Protein AF-A0A2R6FS35-F1 (afdb_monomer)

pLDDT: mean 75.13, std 15.6, range [40.22, 90.0]

Sequence (80 aa):
MANNARAANDRPCPDCGSTAAADHEVEEYVLEDGTQRRMTFCTACADEDADGTLRYAVIAEEFVRTEIDRAMAGDSRSSR

Solvent-accessible surface area (backbone atoms only — not comparable to full-atom values): 5085 Å² total; per-residue (Å²): 141,78,69,62,71,58,56,51,61,70,45,48,29,86,85,77,56,54,60,54,67,92,35,48,47,77,49,77,47,72,44,96,89,54,39,30,38,39,39,33,29,26,58,79,59,50,41,72,45,99,87,73,49,77,46,60,45,76,57,38,79,45,80,47,75,49,81,67,72,70,68,74,77,64,81,86,79,81,85,133

Radius of gyration: 17.97 Å; Cα contacts (8 Å, |Δi|>4): 115; chains: 1; bounding box: 45×27×49 Å

Foldseek 3Di:
DPPVVVVLLCFQQPPPRDSDSVQKDKDWDQDPLRKIKIWIWGNVPWDQDPVRDTDTRTSDIDTDDDPSVVPPVPPPDDDD

Mean predicted aligned error: 11.02 Å

Structure (mmCIF, N/CA/C/O backbone):
data_AF-A0A2R6FS35-F1
#
_entry.id   AF-A0A2R6FS35-F1
#
loop_
_atom_site.group_PDB
_atom_site.id
_atom_site.type_symbol
_atom_site.label_atom_id
_atom_site.label_alt_id
_atom_site.label_comp_id
_atom_site.label_asym_id
_atom_site.label_entity_id
_atom_site.label_seq_id
_atom_site.pdbx_PDB_ins_code
_atom_site.Cartn_x
_atom_site.Cartn_y
_atom_site.Cartn_z
_atom_site.occupancy
_atom_site.B_iso_or_equiv
_atom_site.auth_seq_id
_atom_site.auth_comp_id
_atom_site.auth_asym_id
_atom_site.auth_atom_id
_atom_site.pdbx_PDB_model_num
ATOM 1 N N . MET A 1 1 ? -10.836 -12.343 14.015 1.00 40.22 1 MET A N 1
ATOM 2 C CA . MET A 1 1 ? -11.054 -11.999 12.595 1.00 40.22 1 MET A CA 1
ATOM 3 C C . MET A 1 1 ? -9.689 -11.992 11.905 1.00 40.22 1 MET A C 1
ATOM 5 O O . MET A 1 1 ? -8.839 -11.253 12.368 1.00 40.22 1 MET A O 1
ATOM 9 N N . ALA A 1 2 ? -9.423 -12.847 10.907 1.00 45.31 2 ALA A N 1
ATOM 10 C CA . ALA A 1 2 ? -8.089 -12.954 10.270 1.00 45.31 2 ALA A CA 1
ATOM 11 C C . ALA A 1 2 ? -8.125 -13.236 8.748 1.00 45.31 2 ALA A C 1
ATOM 13 O O . ALA A 1 2 ? -7.096 -13.525 8.148 1.00 45.31 2 ALA A O 1
ATOM 14 N N . ASN A 1 3 ? -9.302 -13.166 8.114 1.00 50.56 3 ASN A N 1
ATOM 15 C CA . ASN A 1 3 ? -9.479 -13.574 6.711 1.00 50.56 3 ASN A CA 1
ATOM 16 C C . ASN A 1 3 ? -9.301 -12.442 5.684 1.00 50.56 3 ASN A C 1
ATOM 18 O O . ASN A 1 3 ? -9.172 -12.738 4.503 1.00 50.56 3 ASN A O 1
ATOM 22 N N . ASN A 1 4 ? -9.265 -11.174 6.106 1.00 53.09 4 ASN A N 1
ATOM 23 C CA . ASN A 1 4 ? -9.200 -10.046 5.165 1.00 53.09 4 ASN A CA 1
ATOM 24 C C . ASN A 1 4 ? -7.770 -9.781 4.652 1.00 53.09 4 ASN A C 1
ATOM 26 O O . ASN A 1 4 ? -7.559 -9.578 3.465 1.00 53.09 4 ASN A O 1
ATOM 30 N N . ALA A 1 5 ? -6.774 -9.975 5.525 1.00 51.66 5 ALA A N 1
ATOM 31 C CA . ALA A 1 5 ? -5.349 -9.804 5.224 1.00 51.66 5 ALA A CA 1
ATOM 32 C C . ALA A 1 5 ? -4.852 -10.641 4.032 1.00 51.66 5 ALA A C 1
ATOM 34 O O . ALA A 1 5 ? -4.062 -10.184 3.210 1.00 51.66 5 ALA A O 1
ATOM 35 N N . ARG A 1 6 ? -5.303 -11.902 3.973 1.00 57.94 6 ARG A N 1
ATOM 36 C CA . ARG A 1 6 ? -4.941 -12.841 2.903 1.00 57.94 6 ARG A CA 1
ATOM 37 C C . ARG A 1 6 ? -5.679 -12.494 1.618 1.00 57.94 6 ARG A C 1
ATOM 39 O O . ARG A 1 6 ? -5.062 -12.467 0.568 1.00 57.94 6 ARG A O 1
ATOM 46 N N . ALA A 1 7 ? -6.955 -12.122 1.725 1.00 59.91 7 ALA A N 1
ATOM 47 C CA . ALA A 1 7 ? -7.740 -11.693 0.575 1.00 59.91 7 ALA A CA 1
ATOM 48 C C . ALA A 1 7 ? -7.158 -10.444 -0.111 1.00 59.91 7 ALA A C 1
ATOM 50 O O . ALA A 1 7 ? -7.255 -10.341 -1.327 1.00 59.91 7 ALA A O 1
ATOM 51 N N . ALA A 1 8 ? -6.537 -9.521 0.633 1.00 59.59 8 ALA A N 1
ATOM 52 C CA . ALA A 1 8 ? -5.866 -8.356 0.054 1.00 59.59 8 ALA A CA 1
ATOM 53 C C . ALA A 1 8 ? -4.592 -8.719 -0.735 1.00 59.59 8 ALA A C 1
ATOM 55 O O . ALA A 1 8 ? -4.384 -8.160 -1.807 1.00 59.59 8 ALA A O 1
ATOM 56 N N . ASN A 1 9 ? -3.799 -9.687 -0.258 1.00 64.38 9 ASN A N 1
ATOM 57 C CA . ASN A 1 9 ? -2.612 -10.197 -0.969 1.00 64.38 9 ASN A CA 1
ATOM 58 C C . ASN A 1 9 ? -2.959 -11.016 -2.224 1.00 64.38 9 ASN A C 1
ATOM 60 O O . ASN A 1 9 ? -2.173 -11.081 -3.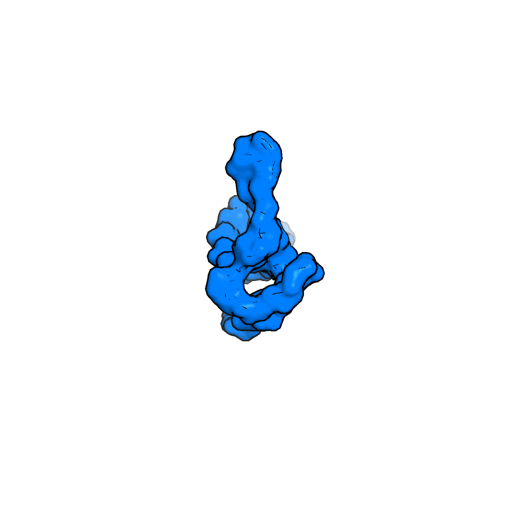159 1.00 64.38 9 ASN A O 1
ATOM 64 N N . ASP A 1 10 ? -4.136 -11.640 -2.266 1.00 70.38 10 ASP A N 1
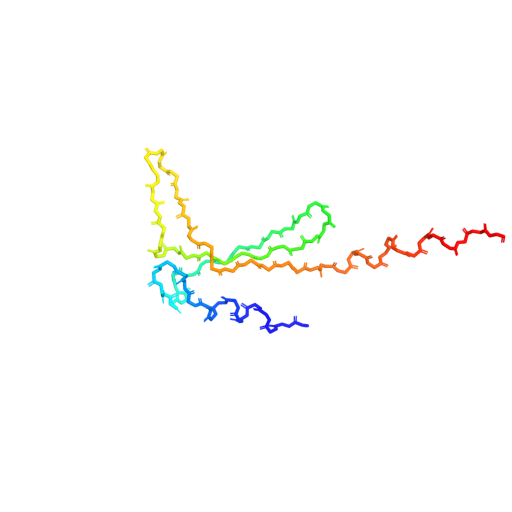ATOM 65 C CA . ASP A 1 10 ? -4.602 -12.398 -3.435 1.00 70.38 10 ASP A CA 1
ATOM 66 C C . ASP A 1 10 ? -5.171 -11.499 -4.557 1.00 70.38 10 ASP A C 1
ATOM 68 O O . ASP A 1 10 ? -5.579 -11.999 -5.610 1.00 70.38 10 ASP A O 1
ATOM 72 N N . ARG A 1 11 ? -5.234 -10.169 -4.369 1.00 80.50 11 ARG A N 1
ATOM 73 C CA . ARG A 1 11 ? -5.752 -9.258 -5.402 1.00 80.50 11 ARG A CA 1
ATOM 74 C C . ARG A 1 11 ? -4.666 -8.952 -6.439 1.00 80.50 11 ARG A C 1
ATOM 76 O O . ARG A 1 11 ? -3.579 -8.517 -6.067 1.00 80.50 11 ARG A O 1
ATOM 83 N N . PRO A 1 12 ? -4.954 -9.115 -7.745 1.00 85.31 12 PRO A N 1
ATOM 84 C CA . PRO A 1 12 ? -4.025 -8.701 -8.786 1.00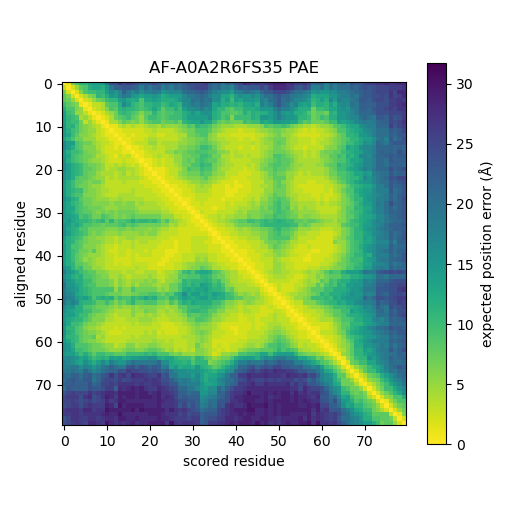 85.31 12 PRO A CA 1
ATOM 85 C C . PRO A 1 12 ? -3.828 -7.186 -8.744 1.00 85.31 12 PRO A C 1
ATOM 87 O O . PRO A 1 12 ? -4.781 -6.434 -8.514 1.00 85.31 12 PRO A O 1
ATOM 90 N N . CYS A 1 13 ? -2.603 -6.740 -9.018 1.00 86.25 13 CYS A N 1
ATOM 91 C CA . CYS A 1 13 ? -2.321 -5.322 -9.202 1.00 86.25 13 CYS A CA 1
ATOM 92 C C . CYS A 1 13 ? -3.195 -4.755 -10.342 1.00 86.25 13 CYS A C 1
ATOM 94 O O . CYS A 1 13 ? -3.215 -5.345 -11.425 1.00 86.25 13 CYS A O 1
ATOM 96 N N . PRO A 1 14 ? -3.908 -3.633 -10.142 1.00 83.62 14 PRO A N 1
ATOM 97 C CA . PRO A 1 14 ? -4.771 -3.061 -11.178 1.00 83.62 14 PRO A CA 1
ATOM 98 C C . PRO A 1 14 ? -4.001 -2.533 -12.400 1.00 83.62 14 PRO A C 1
ATOM 100 O O . PRO A 1 14 ? -4.573 -2.492 -13.486 1.00 83.62 14 PRO A O 1
ATOM 103 N N . ASP A 1 15 ? -2.726 -2.169 -12.241 1.00 84.81 15 ASP A N 1
ATOM 104 C CA . ASP A 1 15 ? -1.904 -1.588 -13.307 1.00 84.81 15 ASP A CA 1
ATOM 105 C C . ASP A 1 15 ? -1.183 -2.651 -14.155 1.00 84.81 15 ASP A C 1
ATOM 107 O O . ASP A 1 15 ? -1.334 -2.680 -15.375 1.00 84.81 15 ASP A O 1
ATOM 111 N N . CYS A 1 16 ? -0.429 -3.561 -13.524 1.00 86.50 16 CYS A N 1
ATOM 112 C CA . CYS A 1 16 ? 0.351 -4.598 -14.225 1.00 86.50 16 CYS A CA 1
ATOM 113 C C . CYS A 1 16 ? -0.272 -6.001 -14.177 1.00 86.50 16 CYS A C 1
ATOM 115 O O . CYS A 1 16 ? 0.215 -6.908 -14.851 1.00 86.50 16 CYS A O 1
ATOM 117 N N . GLY A 1 17 ? -1.319 -6.225 -13.379 1.00 86.19 17 GLY A N 1
ATOM 118 C CA . GLY A 1 17 ? -1.946 -7.541 -13.231 1.00 86.19 17 GLY A CA 1
ATOM 119 C C . GLY A 1 17 ? -1.130 -8.562 -12.431 1.00 86.19 17 GLY A C 1
ATOM 120 O O . GLY A 1 17 ? -1.558 -9.711 -12.336 1.00 86.19 17 GLY A O 1
ATOM 121 N N . SER A 1 18 ? 0.022 -8.183 -11.855 1.00 85.31 18 SER A N 1
ATOM 122 C CA . SER A 1 18 ? 0.840 -9.112 -11.064 1.00 85.31 18 SER A CA 1
ATOM 123 C C . SER A 1 18 ? 0.075 -9.606 -9.834 1.00 85.31 18 SER A C 1
ATOM 125 O O . SER A 1 18 ? -0.498 -8.814 -9.080 1.00 85.31 18 SER A O 1
ATOM 127 N N . THR A 1 19 ? 0.094 -10.923 -9.638 1.00 83.88 19 THR A N 1
ATOM 128 C CA . THR A 1 19 ? -0.397 -11.632 -8.446 1.00 83.88 19 THR A CA 1
ATOM 129 C C . THR A 1 19 ? 0.754 -12.254 -7.652 1.00 83.88 19 THR A C 1
ATOM 131 O O . THR A 1 19 ? 0.525 -13.112 -6.800 1.00 83.88 19 THR A O 1
ATOM 134 N N . ALA A 1 20 ? 2.005 -11.938 -7.996 1.00 84.06 20 ALA A N 1
ATOM 135 C CA . ALA A 1 20 ? 3.150 -12.524 -7.324 1.00 84.06 20 ALA A CA 1
ATOM 136 C C . ALA A 1 20 ? 3.352 -11.837 -5.972 1.00 84.06 20 ALA A C 1
ATOM 138 O O . ALA A 1 20 ? 3.589 -10.637 -5.909 1.00 84.06 20 ALA A O 1
ATOM 139 N N . ALA A 1 21 ? 3.337 -12.621 -4.895 1.00 77.88 21 ALA A N 1
ATOM 140 C CA . ALA A 1 21 ? 3.543 -12.101 -3.544 1.00 77.88 21 ALA A CA 1
ATOM 141 C C . ALA A 1 21 ? 4.910 -11.412 -3.353 1.00 77.88 21 ALA A C 1
ATOM 143 O O . ALA A 1 21 ? 5.051 -10.586 -2.467 1.00 77.88 21 ALA A O 1
ATOM 144 N N . ALA A 1 22 ? 5.914 -11.741 -4.174 1.00 83.50 22 ALA A N 1
ATOM 145 C CA . ALA A 1 22 ? 7.219 -11.075 -4.148 1.00 83.50 22 ALA A CA 1
ATOM 146 C C . ALA A 1 22 ? 7.182 -9.641 -4.712 1.00 83.50 22 ALA A C 1
ATOM 148 O O . ALA A 1 22 ? 8.071 -8.852 -4.413 1.00 83.50 22 ALA A O 1
ATOM 149 N N . ASP A 1 23 ? 6.164 -9.318 -5.513 1.00 85.25 23 ASP A N 1
ATOM 150 C CA . ASP A 1 23 ? 5.949 -7.984 -6.074 1.00 85.25 23 ASP A CA 1
ATOM 151 C C . ASP A 1 23 ? 4.997 -7.150 -5.205 1.00 85.25 23 ASP A C 1
ATOM 153 O O . ASP A 1 23 ? 4.622 -6.041 -5.586 1.00 85.25 23 ASP A O 1
ATOM 157 N N . HIS A 1 24 ? 4.511 -7.702 -4.090 1.00 87.06 24 HIS A N 1
ATOM 158 C CA . HIS A 1 24 ? 3.515 -7.071 -3.233 1.00 87.06 24 HIS A CA 1
ATOM 159 C C . HIS A 1 24 ? 4.132 -6.774 -1.870 1.00 87.06 24 HIS A C 1
ATOM 161 O O . HIS A 1 24 ? 4.546 -7.681 -1.155 1.00 87.06 24 HIS A O 1
ATOM 167 N N . GLU A 1 25 ? 4.142 -5.504 -1.487 1.00 87.50 25 GLU A N 1
ATOM 168 C CA . GLU A 1 25 ? 4.592 -5.062 -0.168 1.00 87.50 25 GLU A CA 1
ATOM 169 C C . GLU A 1 25 ? 3.390 -4.636 0.668 1.00 87.50 25 GLU A C 1
ATOM 171 O O . GLU A 1 25 ? 2.458 -3.999 0.170 1.00 87.50 25 GLU A O 1
ATOM 176 N N . VAL A 1 26 ? 3.394 -4.994 1.949 1.00 86.94 26 VAL A N 1
ATOM 177 C CA . VAL A 1 26 ? 2.326 -4.633 2.884 1.00 86.94 26 VAL A CA 1
ATOM 178 C C . VAL A 1 26 ? 2.899 -3.714 3.944 1.00 86.94 26 VAL A C 1
ATOM 180 O O . VAL A 1 26 ? 3.801 -4.110 4.679 1.00 86.94 26 VAL A O 1
ATOM 183 N N . GLU A 1 27 ? 2.321 -2.526 4.081 1.00 87.50 27 GLU A N 1
ATOM 184 C CA . GLU A 1 27 ? 2.621 -1.648 5.206 1.00 87.50 27 GLU A CA 1
ATOM 185 C C . GLU A 1 27 ? 1.408 -1.458 6.108 1.00 87.50 27 GLU A C 1
ATOM 187 O O . GLU A 1 27 ? 0.252 -1.394 5.676 1.00 87.50 27 GLU A O 1
ATOM 192 N N . GLU A 1 28 ? 1.691 -1.361 7.401 1.00 87.12 28 GLU A N 1
ATOM 193 C CA . GLU A 1 28 ? 0.698 -1.214 8.452 1.00 87.12 28 GLU A CA 1
ATOM 194 C C . GLU A 1 28 ? 1.053 -0.008 9.313 1.00 87.12 28 GLU A C 1
ATOM 196 O O . GLU A 1 28 ? 2.158 0.088 9.845 1.00 87.12 28 GLU A O 1
ATOM 201 N N . TYR A 1 29 ? 0.095 0.899 9.490 1.00 85.12 29 TYR A N 1
ATOM 202 C CA . TYR A 1 29 ? 0.278 2.122 10.264 1.00 85.12 29 TYR A CA 1
ATOM 203 C C . TYR A 1 29 ? -0.873 2.300 11.245 1.00 85.12 29 TYR A C 1
ATOM 205 O O . TYR A 1 29 ? -2.011 1.920 10.968 1.00 85.12 29 TYR A O 1
ATOM 213 N N . VAL A 1 30 ? -0.590 2.907 12.392 1.00 85.81 30 VAL A N 1
ATOM 214 C CA . VAL A 1 30 ? -1.613 3.288 13.369 1.00 85.81 30 VAL A CA 1
ATOM 215 C C . VAL A 1 30 ? -1.825 4.793 13.263 1.00 85.81 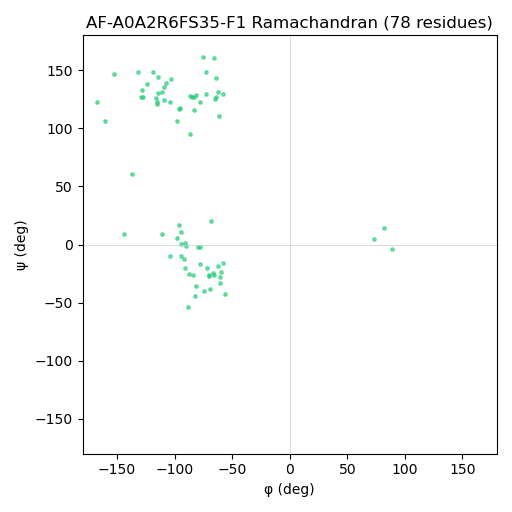30 VAL A C 1
ATOM 217 O O . VAL A 1 30 ? -0.873 5.561 13.383 1.00 85.81 30 VAL A O 1
ATOM 220 N N . LEU A 1 31 ? -3.064 5.198 12.990 1.00 84.06 31 LEU A N 1
ATOM 221 C CA . LEU A 1 31 ? -3.481 6.596 12.941 1.00 84.06 31 LEU A CA 1
ATOM 222 C C . LEU A 1 31 ? -3.614 7.166 14.359 1.00 84.06 31 LEU A C 1
ATOM 224 O O . LEU A 1 31 ? -3.740 6.423 15.333 1.00 84.06 31 LEU A O 1
ATOM 228 N N . GLU A 1 32 ? -3.613 8.493 14.478 1.00 83.25 32 GLU A N 1
ATOM 229 C CA . GLU A 1 32 ? -3.689 9.188 15.773 1.00 83.25 32 GLU A CA 1
ATOM 230 C C . GLU A 1 32 ? -4.973 8.870 16.560 1.00 83.25 32 GLU A C 1
ATOM 232 O O . GLU A 1 32 ? -4.961 8.871 17.789 1.00 83.25 32 GLU A O 1
ATOM 237 N N . ASP A 1 33 ? -6.070 8.544 15.869 1.00 80.88 33 ASP A N 1
ATOM 238 C CA . ASP A 1 33 ? -7.338 8.119 16.476 1.00 80.88 33 ASP A CA 1
ATOM 239 C C . ASP A 1 33 ? -7.338 6.649 16.948 1.00 80.88 33 ASP A C 1
ATOM 241 O O . ASP A 1 33 ? -8.315 6.175 17.526 1.00 80.88 33 ASP A O 1
ATOM 245 N N . GLY A 1 34 ? -6.240 5.920 16.725 1.00 79.88 34 GLY A N 1
ATOM 246 C CA . GLY A 1 34 ? -6.093 4.511 17.082 1.00 79.88 34 GLY A CA 1
ATOM 247 C C . GLY A 1 34 ? -6.560 3.532 16.003 1.00 79.88 34 GLY A C 1
ATOM 248 O O . GLY A 1 34 ? -6.371 2.321 16.154 1.00 79.88 34 GLY A O 1
ATOM 249 N N . THR A 1 35 ? -7.121 4.009 14.888 1.00 82.62 35 THR A N 1
ATOM 250 C CA . THR A 1 35 ? -7.410 3.155 13.730 1.00 82.62 35 THR A CA 1
ATOM 251 C C . THR A 1 35 ? -6.118 2.605 13.133 1.00 82.62 35 THR A C 1
ATOM 253 O O . THR A 1 35 ? -5.205 3.352 12.787 1.00 82.62 35 THR A O 1
ATOM 256 N N . GLN A 1 36 ? -6.044 1.285 12.964 1.00 83.44 36 GLN A N 1
ATOM 257 C CA . GLN A 1 36 ? -4.960 0.655 12.221 1.00 83.44 36 GLN A CA 1
ATOM 258 C C . GLN A 1 36 ? -5.330 0.643 10.735 1.00 83.44 36 GLN A C 1
ATOM 260 O O . GLN A 1 36 ? -6.409 0.196 10.354 1.00 83.44 36 GLN A O 1
ATOM 265 N N . ARG A 1 37 ? -4.442 1.141 9.878 1.00 85.25 37 ARG A N 1
ATOM 266 C CA . ARG A 1 37 ? -4.583 1.101 8.423 1.00 85.25 37 ARG A CA 1
ATOM 267 C C . ARG A 1 37 ? -3.547 0.148 7.849 1.00 85.25 37 ARG A C 1
ATOM 269 O O . ARG A 1 37 ? -2.370 0.250 8.183 1.00 85.25 37 ARG A O 1
ATOM 276 N N . ARG A 1 38 ? -3.986 -0.748 6.973 1.00 86.44 38 ARG A N 1
ATOM 277 C CA . ARG A 1 38 ? -3.126 -1.650 6.209 1.00 86.44 38 ARG A CA 1
ATOM 278 C C . ARG A 1 38 ? -3.218 -1.296 4.736 1.00 86.44 38 ARG A C 1
ATOM 280 O O . ARG A 1 38 ? -4.317 -1.152 4.206 1.00 86.44 38 ARG A O 1
ATOM 287 N N . MET A 1 39 ? -2.073 -1.149 4.091 1.00 87.75 39 MET A N 1
ATOM 288 C CA . MET A 1 39 ? -1.965 -0.841 2.671 1.00 87.75 39 MET A CA 1
ATOM 289 C C . MET A 1 39 ? -1.126 -1.913 1.991 1.00 87.75 39 MET A C 1
ATOM 291 O O . MET A 1 39 ? -0.124 -2.362 2.543 1.00 87.75 39 MET A O 1
ATOM 295 N N . THR A 1 40 ? -1.552 -2.334 0.807 1.00 88.81 40 THR A N 1
ATOM 296 C CA . THR A 1 40 ? -0.813 -3.270 -0.041 1.00 88.81 40 THR A CA 1
ATOM 297 C C . THR A 1 40 ? -0.429 -2.561 -1.326 1.00 88.81 40 THR A C 1
ATOM 299 O O . THR A 1 40 ? -1.292 -2.014 -2.017 1.00 88.81 40 THR A O 1
ATOM 302 N N . PHE A 1 41 ? 0.857 -2.587 -1.646 1.00 89.12 41 PHE A N 1
ATOM 303 C CA . PHE A 1 41 ? 1.461 -1.888 -2.769 1.00 89.12 41 PHE A CA 1
ATOM 304 C C . PHE A 1 41 ? 2.092 -2.876 -3.743 1.00 89.12 41 PHE A C 1
ATOM 306 O O . PHE A 1 41 ? 2.603 -3.912 -3.332 1.00 89.12 41 PHE A O 1
ATOM 313 N N . CYS A 1 42 ? 2.091 -2.536 -5.029 1.00 90.00 42 CYS A N 1
ATOM 314 C CA . CYS A 1 42 ? 2.805 -3.284 -6.056 1.00 90.00 42 CYS A CA 1
ATOM 315 C C . CYS A 1 42 ? 4.176 -2.650 -6.322 1.00 90.00 42 CYS A C 1
ATOM 317 O O . CYS A 1 42 ? 4.246 -1.520 -6.813 1.00 90.00 42 CYS A O 1
ATOM 319 N N . THR A 1 43 ? 5.257 -3.380 -6.053 1.00 88.94 43 THR A N 1
ATOM 320 C CA . THR A 1 43 ? 6.642 -2.962 -6.322 1.00 88.94 43 THR A CA 1
ATOM 321 C C . THR A 1 43 ? 7.082 -3.237 -7.752 1.00 88.94 43 THR A C 1
ATOM 323 O O . THR A 1 43 ? 7.899 -2.492 -8.282 1.00 88.94 43 THR A O 1
ATOM 326 N N . ALA A 1 44 ? 6.494 -4.225 -8.432 1.00 87.94 44 ALA A N 1
ATOM 327 C CA . ALA A 1 44 ? 6.758 -4.457 -9.858 1.00 87.94 44 ALA A CA 1
ATOM 328 C C . ALA A 1 44 ? 6.263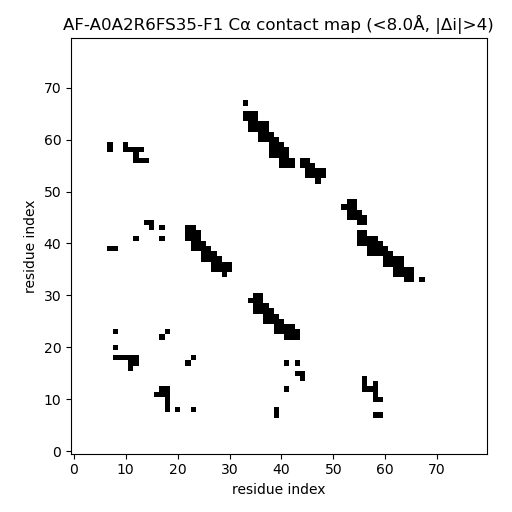 -3.313 -10.755 1.00 87.94 44 ALA A C 1
ATOM 330 O O . ALA A 1 44 ? 6.786 -3.098 -11.845 1.00 87.94 44 ALA A O 1
ATOM 331 N N . CYS A 1 45 ? 5.247 -2.593 -10.287 1.00 86.06 45 CYS A N 1
ATOM 332 C CA . CYS A 1 45 ? 4.683 -1.417 -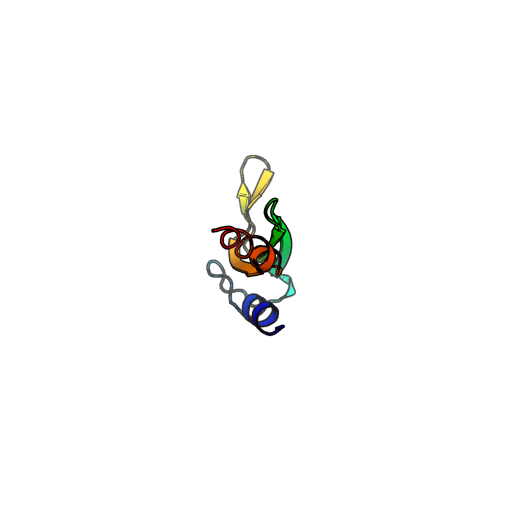10.936 1.00 86.06 45 CYS A CA 1
ATOM 333 C C . CYS A 1 45 ? 5.297 -0.102 -10.405 1.00 86.06 45 CYS A C 1
ATOM 335 O O . CYS A 1 45 ? 4.737 0.963 -10.659 1.00 86.06 45 CYS A O 1
ATOM 337 N N . ALA A 1 46 ? 6.385 -0.159 -9.624 1.00 85.56 46 ALA A N 1
ATOM 338 C CA . ALA A 1 46 ? 7.005 1.039 -9.070 1.00 85.56 46 ALA A CA 1
ATOM 339 C C . ALA A 1 46 ? 7.581 1.918 -10.188 1.00 85.56 46 ALA A C 1
ATOM 341 O O . ALA A 1 46 ? 8.400 1.454 -10.983 1.00 85.56 46 ALA A O 1
ATOM 342 N N . ASP A 1 47 ? 7.168 3.182 -10.220 1.00 84.44 47 ASP A N 1
ATOM 343 C CA . ASP A 1 47 ? 7.666 4.183 -11.162 1.00 84.44 47 ASP A CA 1
ATOM 344 C C . ASP A 1 47 ? 8.528 5.202 -10.412 1.00 84.44 47 ASP A C 1
ATOM 346 O O . ASP A 1 47 ? 8.174 5.634 -9.311 1.00 84.44 47 ASP A O 1
ATOM 350 N N . GLU A 1 48 ? 9.681 5.556 -10.974 1.00 88.75 48 GLU A N 1
ATOM 3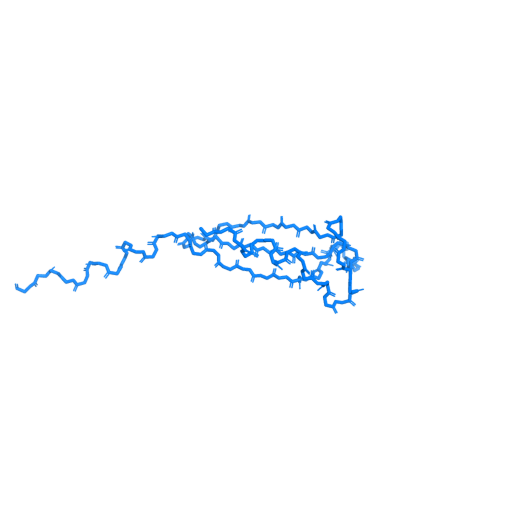51 C CA . GLU A 1 48 ? 10.568 6.568 -10.400 1.00 88.75 48 GLU A CA 1
ATOM 352 C C . GLU A 1 48 ? 10.282 7.924 -11.053 1.00 88.75 48 GLU A C 1
ATOM 354 O O . GLU A 1 48 ? 10.477 8.111 -12.255 1.00 88.75 48 GLU A O 1
ATOM 359 N N . ASP A 1 49 ? 9.832 8.890 -10.252 1.00 85.94 49 ASP A N 1
ATOM 360 C CA . ASP A 1 49 ? 9.669 10.267 -10.705 1.00 85.94 49 ASP A CA 1
ATOM 361 C C . ASP A 1 49 ? 11.023 10.910 -11.040 1.00 85.94 49 ASP A C 1
ATOM 363 O O . ASP A 1 49 ? 12.068 10.543 -10.508 1.00 85.94 49 ASP A O 1
ATOM 367 N N . ALA A 1 50 ? 10.997 11.989 -11.829 1.00 85.94 50 ALA A N 1
ATOM 368 C CA . ALA A 1 50 ? 12.191 12.765 -12.187 1.00 85.94 50 ALA A CA 1
ATOM 369 C C . ALA A 1 50 ? 12.973 13.349 -10.984 1.00 85.94 50 ALA A C 1
ATOM 371 O O . ALA A 1 50 ? 14.117 13.767 -11.145 1.00 85.94 50 ALA A O 1
ATOM 372 N N . ASP A 1 51 ? 12.355 13.394 -9.800 1.00 89.69 51 ASP A N 1
ATOM 373 C CA . ASP A 1 51 ? 12.961 13.819 -8.530 1.00 89.69 51 ASP A CA 1
ATOM 374 C C . ASP A 1 51 ? 13.599 12.649 -7.741 1.00 89.69 51 ASP A C 1
ATOM 376 O O . ASP A 1 51 ? 14.173 12.852 -6.676 1.00 89.69 51 ASP A O 1
ATOM 380 N N . GLY A 1 52 ? 13.516 11.411 -8.246 1.00 86.50 52 GLY A N 1
ATOM 381 C CA . GLY A 1 52 ? 14.018 10.202 -7.579 1.00 86.50 52 GLY A CA 1
ATOM 382 C C . GLY A 1 52 ? 13.068 9.626 -6.524 1.00 86.50 52 GLY A C 1
ATOM 383 O O . GLY A 1 52 ? 13.467 8.798 -5.706 1.00 86.50 52 GLY A O 1
ATOM 384 N N . THR A 1 53 ? 11.809 10.069 -6.507 1.00 89.88 53 THR A N 1
ATOM 385 C CA . THR A 1 53 ? 10.774 9.495 -5.638 1.00 89.88 53 THR A CA 1
ATOM 386 C C . THR A 1 53 ? 10.161 8.269 -6.311 1.00 89.88 53 THR A C 1
ATOM 388 O O . THR A 1 53 ? 9.675 8.368 -7.433 1.00 89.88 53 THR A O 1
ATOM 391 N N . LEU A 1 54 ? 10.134 7.130 -5.614 1.00 86.50 54 LEU A N 1
ATOM 392 C CA . LEU A 1 54 ? 9.438 5.928 -6.076 1.00 86.50 54 LEU A CA 1
ATOM 393 C C . LEU A 1 54 ? 7.948 6.004 -5.731 1.00 86.50 54 LEU A C 1
ATOM 395 O O . LEU A 1 54 ? 7.576 6.203 -4.570 1.00 86.50 54 LEU A O 1
ATOM 399 N N . ARG A 1 55 ? 7.093 5.810 -6.734 1.00 87.50 55 ARG A N 1
ATOM 400 C CA . ARG A 1 55 ? 5.641 5.705 -6.590 1.00 87.50 55 ARG A CA 1
ATOM 401 C C . ARG A 1 55 ? 5.188 4.283 -6.845 1.00 87.50 55 ARG A C 1
ATOM 403 O O . ARG A 1 55 ? 5.416 3.730 -7.914 1.00 87.50 55 ARG A O 1
ATOM 410 N N . TYR A 1 56 ? 4.482 3.724 -5.872 1.00 87.75 56 TYR A N 1
ATOM 411 C CA 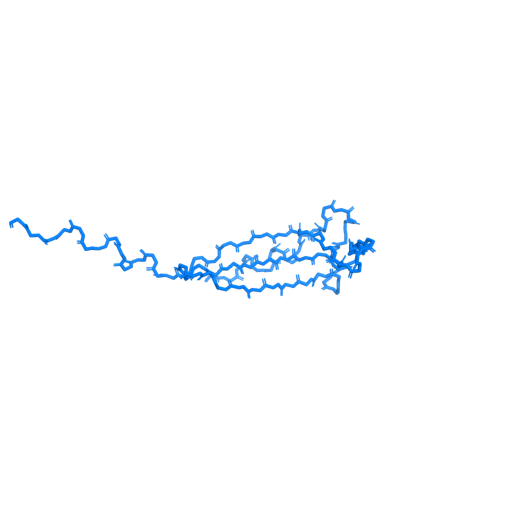. TYR A 1 56 ? 3.933 2.377 -5.946 1.00 87.75 56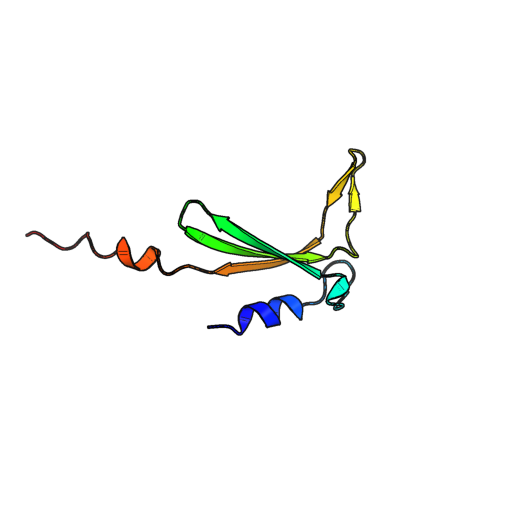 TYR A CA 1
ATOM 412 C C . TYR A 1 56 ? 2.433 2.414 -6.234 1.00 87.75 56 TYR A C 1
ATOM 414 O O . TYR A 1 56 ? 1.706 3.253 -5.695 1.00 87.75 56 TYR A O 1
ATOM 422 N N . ALA A 1 57 ? 1.955 1.468 -7.042 1.00 87.75 57 ALA A N 1
ATOM 423 C CA . ALA A 1 57 ? 0.526 1.282 -7.263 1.00 87.75 57 ALA A CA 1
ATOM 424 C C . ALA A 1 57 ? -0.128 0.658 -6.022 1.00 87.75 57 ALA A C 1
ATOM 426 O O . ALA A 1 57 ? 0.329 -0.372 -5.522 1.00 87.75 57 ALA A O 1
ATOM 427 N N . VAL A 1 58 ? -1.215 1.256 -5.536 1.00 88.38 58 VAL A N 1
ATOM 428 C CA . VAL A 1 58 ? -1.961 0.744 -4.379 1.00 88.38 58 VAL A CA 1
ATOM 429 C C . VAL A 1 58 ? -2.934 -0.340 -4.845 1.00 88.38 58 VAL A C 1
ATOM 431 O O . VAL A 1 58 ? -3.865 -0.076 -5.603 1.00 88.38 58 VAL A O 1
ATOM 434 N N . ILE A 1 59 ? -2.727 -1.572 -4.384 1.00 88.69 59 ILE A N 1
ATOM 435 C CA . ILE A 1 59 ? -3.576 -2.729 -4.705 1.00 88.69 59 ILE A CA 1
ATOM 436 C C . ILE A 1 59 ? -4.810 -2.748 -3.798 1.00 88.69 59 ILE A C 1
ATOM 438 O O . ILE A 1 59 ? -5.935 -2.999 -4.246 1.00 88.69 59 ILE A O 1
ATOM 442 N N . ALA A 1 60 ? -4.600 -2.501 -2.505 1.00 86.06 60 ALA A N 1
ATOM 443 C CA . ALA A 1 60 ? -5.651 -2.539 -1.502 1.00 86.06 60 ALA A CA 1
ATOM 444 C C . ALA A 1 60 ? -5.346 -1.610 -0.323 1.00 86.06 60 ALA A C 1
ATOM 446 O O . ALA A 1 60 ? -4.200 -1.461 0.095 1.00 86.06 60 ALA A O 1
ATOM 447 N N . GLU A 1 61 ? -6.409 -1.045 0.245 1.00 85.69 61 GLU A N 1
ATOM 448 C CA . GLU A 1 61 ? -6.382 -0.272 1.483 1.00 85.69 61 GLU A CA 1
ATOM 449 C C . GLU A 1 61 ? -7.462 -0.812 2.419 1.00 85.69 61 GLU A C 1
ATOM 451 O O . GLU A 1 61 ? -8.631 -0.933 2.040 1.00 85.69 61 GLU A O 1
ATOM 456 N N . GLU A 1 62 ? -7.077 -1.144 3.647 1.00 83.00 62 GLU A N 1
ATOM 457 C CA . GLU A 1 62 ? -7.967 -1.698 4.659 1.00 83.00 62 GLU A CA 1
ATOM 458 C C . GLU A 1 62 ? -7.869 -0.906 5.965 1.00 83.00 62 GLU A C 1
ATOM 460 O O . GLU A 1 62 ? -6.783 -0.652 6.488 1.00 83.00 62 GLU A O 1
ATOM 465 N N . PHE A 1 63 ? -9.026 -0.562 6.534 1.00 80.06 63 PHE A N 1
ATOM 466 C CA . PHE A 1 63 ? -9.123 0.040 7.861 1.00 80.06 63 PHE A CA 1
ATOM 467 C C . PHE A 1 63 ? -9.462 -1.043 8.886 1.00 80.06 63 PHE A C 1
ATOM 469 O O . PHE A 1 63 ? -10.592 -1.533 8.965 1.00 80.06 63 PHE A O 1
ATOM 476 N N . VAL A 1 64 ? -8.472 -1.416 9.685 1.00 74.75 64 VAL A N 1
ATOM 477 C CA . VAL A 1 64 ? -8.616 -2.277 10.853 1.00 74.75 64 VAL A CA 1
ATOM 478 C C . VAL A 1 64 ? -8.970 -1.381 12.038 1.00 74.75 64 VAL A C 1
ATOM 480 O O . VAL A 1 64 ? -8.110 -0.798 12.698 1.00 74.75 64 VAL A O 1
ATOM 483 N N . ARG A 1 65 ? -10.269 -1.247 12.321 1.00 65.00 65 ARG A N 1
ATOM 484 C CA . ARG A 1 65 ? -10.713 -0.620 13.570 1.00 65.00 65 ARG A CA 1
ATOM 485 C C . ARG A 1 65 ? -10.185 -1.443 14.740 1.00 65.00 65 ARG A C 1
ATOM 487 O O . ARG A 1 65 ? -10.637 -2.569 14.956 1.00 65.00 65 ARG A O 1
ATOM 494 N N . THR A 1 66 ? -9.233 -0.888 15.483 1.00 58.34 66 THR A N 1
ATOM 495 C CA . THR A 1 66 ? -8.943 -1.381 16.827 1.00 58.34 66 THR A CA 1
ATOM 496 C C . THR A 1 66 ? -10.103 -0.942 17.722 1.00 58.34 66 THR A C 1
ATOM 498 O O . THR A 1 66 ? -10.769 0.056 17.458 1.00 58.34 66 THR A O 1
ATOM 501 N N . GLU A 1 67 ? -10.437 -1.722 18.741 1.00 55.09 67 GLU A N 1
ATOM 502 C CA . GLU A 1 67 ? -11.692 -1.618 19.504 1.00 55.09 67 GLU A CA 1
ATOM 503 C C . GLU A 1 67 ? -11.825 -0.344 20.380 1.00 55.09 67 GLU A C 1
ATOM 505 O O . GLU A 1 67 ? -12.634 -0.308 21.308 1.00 55.09 67 GLU A O 1
ATOM 510 N N . ILE A 1 68 ? -11.057 0.714 20.097 1.00 53.75 68 ILE A N 1
ATOM 511 C CA . ILE A 1 68 ? -10.992 1.969 20.859 1.00 53.75 68 ILE A CA 1
ATOM 512 C C . ILE A 1 68 ? -12.289 2.793 20.708 1.00 53.75 68 ILE A C 1
ATOM 514 O O . ILE A 1 68 ? -12.707 3.462 21.655 1.00 53.75 68 ILE A O 1
ATOM 518 N N . ASP A 1 69 ? -13.028 2.636 19.604 1.00 49.28 69 ASP A N 1
ATOM 519 C CA . ASP A 1 69 ? -14.342 3.274 19.395 1.00 49.28 69 ASP A CA 1
ATOM 520 C C . ASP A 1 69 ? -15.417 2.847 20.415 1.00 49.28 69 ASP A C 1
ATOM 522 O O . ASP A 1 69 ? -16.433 3.527 20.586 1.00 49.28 69 ASP A O 1
ATOM 526 N N . ARG A 1 70 ? -15.237 1.721 21.120 1.00 50.59 70 ARG A N 1
ATOM 527 C CA . ARG A 1 70 ? -16.268 1.223 22.045 1.00 50.59 70 ARG A CA 1
ATOM 528 C C . ARG A 1 70 ? -16.305 1.970 23.380 1.00 50.59 70 ARG A C 1
ATOM 530 O O . ARG A 1 70 ? -17.308 1.867 24.083 1.00 50.59 70 ARG A O 1
ATOM 537 N N . ALA A 1 71 ? -15.257 2.721 23.725 1.00 53.44 71 ALA A N 1
ATOM 538 C CA . ALA A 1 71 ? -15.170 3.420 25.009 1.00 53.44 71 ALA A CA 1
ATOM 539 C C . ALA A 1 71 ? -15.810 4.823 24.996 1.00 53.44 71 ALA A C 1
ATOM 541 O O . ALA A 1 71 ? -16.280 5.278 26.034 1.00 53.44 71 ALA A O 1
ATOM 542 N N . MET A 1 72 ? -15.902 5.492 23.839 1.00 51.09 72 MET A N 1
ATOM 543 C CA . MET A 1 72 ? -16.329 6.904 23.767 1.00 51.09 72 MET A CA 1
ATOM 544 C C . MET A 1 72 ? -17.831 7.108 23.491 1.00 51.09 72 MET A C 1
ATOM 546 O O . MET A 1 72 ? -18.340 8.214 23.647 1.00 51.09 72 MET A O 1
ATOM 550 N N . ALA A 1 73 ? -18.577 6.055 23.136 1.00 50.50 73 ALA A N 1
ATOM 551 C CA . ALA A 1 73 ? -20.036 6.121 22.948 1.00 50.50 73 ALA A CA 1
ATOM 552 C C . ALA A 1 73 ? -20.849 5.799 24.226 1.00 50.50 73 ALA A C 1
ATOM 554 O O . ALA A 1 73 ? -22.081 5.761 24.184 1.00 50.50 73 ALA A O 1
ATOM 555 N N . GLY A 1 74 ? -20.176 5.530 25.352 1.00 48.78 74 GLY A N 1
ATOM 556 C CA . GLY A 1 74 ? -20.808 5.148 26.621 1.00 48.78 74 GLY A CA 1
ATOM 557 C C . GLY A 1 74 ? -21.136 6.308 27.567 1.00 48.78 74 GLY A C 1
ATOM 558 O O . GLY A 1 74 ? -22.012 6.154 28.414 1.00 48.78 74 GLY A O 1
ATOM 559 N N . ASP A 1 75 ? -20.499 7.473 27.415 1.00 48.66 75 ASP A N 1
ATOM 560 C CA . ASP A 1 75 ? -20.515 8.519 28.454 1.00 48.66 75 ASP A CA 1
ATOM 561 C C . ASP A 1 75 ? -21.574 9.620 28.242 1.00 48.66 75 ASP A C 1
ATOM 563 O O . ASP A 1 75 ? -21.522 10.691 28.830 1.00 48.66 75 ASP A O 1
ATOM 567 N N . SER A 1 76 ? -22.584 9.388 27.395 1.00 51.28 76 SER A N 1
ATOM 568 C CA . SER A 1 76 ? -23.658 10.376 27.161 1.00 51.28 76 SER A CA 1
ATOM 569 C C . SER A 1 76 ? -24.939 10.118 27.968 1.00 51.28 76 SER A C 1
ATOM 571 O O . SER A 1 76 ? -25.950 10.784 27.736 1.00 51.28 76 SER A O 1
ATOM 573 N N . ARG A 1 77 ? -24.966 9.129 28.877 1.00 56.75 77 ARG A N 1
ATOM 574 C CA . ARG A 1 77 ? -26.193 8.730 29.602 1.00 56.75 77 ARG A CA 1
ATOM 575 C C . ARG A 1 77 ? -25.982 8.462 31.096 1.00 56.75 77 ARG A C 1
ATOM 577 O O . ARG A 1 77 ? -26.286 7.382 31.589 1.00 56.75 77 ARG A O 1
ATOM 584 N N . SER A 1 78 ? -25.530 9.464 31.836 1.00 48.91 78 SER A N 1
ATOM 585 C CA . SER A 1 78 ? -25.840 9.642 33.265 1.00 48.91 78 SER A CA 1
ATOM 586 C C . SER A 1 78 ? -25.555 11.107 33.575 1.00 48.91 78 SER A C 1
ATOM 588 O O . SER A 1 78 ? -24.417 11.543 33.554 1.00 48.91 78 SER A O 1
ATOM 590 N N . SER A 1 79 ? -26.538 11.978 33.764 1.00 48.12 79 SER A N 1
ATOM 591 C CA . SER A 1 79 ? -27.360 11.995 34.971 1.00 48.12 79 SER A CA 1
ATOM 592 C C . SER A 1 79 ? -28.573 12.899 34.709 1.00 48.12 79 SER A C 1
ATOM 594 O O . SER A 1 79 ? -28.403 14.061 34.341 1.00 48.12 79 SER A O 1
ATOM 596 N N . ARG A 1 80 ? -29.783 12.362 34.862 1.00 50.31 80 ARG A N 1
ATOM 597 C CA . ARG A 1 80 ? -31.001 13.132 35.145 1.00 50.31 80 ARG A CA 1
ATOM 598 C C . ARG A 1 80 ? -31.422 12.800 36.564 1.00 50.31 80 ARG A C 1
ATOM 600 O O . ARG A 1 80 ? -31.214 11.626 36.942 1.00 50.31 80 ARG A O 1
#

Nearest PDB structures (foldseek):
  8v55-assembly1_B  TM=6.420E-01  e=1.531E+00  Homo sapiens
  8g5i-assembly1_B  TM=5.366E-01  e=1.631E+00  Homo sapiens
  3fi8-assembly1_A  TM=6.606E-01  e=3.739E+00  Plasmodium falciparum 3D7
  4da5-assembly1_A  TM=4.350E-01  e=9.732E+00  Homo sapiens

Secondary structure (DSSP, 8-state):
--SHHHHHHTSPPTTT----GGGEEEEEEE-TTS-EEEEEEEEEEEEE-TTS-EEEEEEEEEEE--TTHHHHTSTT----